Protein AF-A0A9N9J8P8-F1 (afdb_monomer_lite)

Radius of gyration: 15.25 Å; chains: 1; bounding box: 50×21×33 Å

Secondary structure (DSSP, 8-state):
-TTHHHHHHHHHHHHHHHHHHHHHHHTS--EEEE--GGGTT--EEEEETTTTEEE----GGGGT-TTSHHHHHHHHHHHHHHHTT-

Sequence (86 aa):
AGSAERETKKNRKFQTKCIQISKEILNEEPIIEYRPPFLNGLELDAFFQKYRIALEMQGAQHRLHSTSWYKDVKKLEDIVNRDRQK

Structure (mmCIF, N/CA/C/O backbone):
data_AF-A0A9N9J8P8-F1
#
_entry.id   AF-A0A9N9J8P8-F1
#
loop_
_atom_site.group_PDB
_atom_site.id
_atom_site.type_symbol
_atom_site.label_atom_id
_atom_site.label_alt_id
_atom_site.label_comp_id
_atom_site.label_asym_id
_atom_site.label_entity_id
_atom_site.label_seq_id
_atom_site.pdbx_PDB_ins_code
_atom_site.Cartn_x
_atom_site.Cartn_y
_atom_site.Cartn_z
_atom_site.occupancy
_atom_site.B_iso_or_equiv
_atom_site.auth_seq_id
_atom_site.auth_comp_id
_atom_site.auth_asym_id
_atom_site.auth_atom_id
_atom_site.pdbx_PDB_model_num
ATOM 1 N N . ALA A 1 1 ? 24.010 -7.348 -15.392 1.00 45.28 1 ALA A N 1
ATOM 2 C CA . ALA A 1 1 ? 23.282 -7.849 -14.206 1.00 45.28 1 ALA A CA 1
ATOM 3 C C . ALA A 1 1 ? 23.189 -6.839 -13.042 1.00 45.28 1 ALA A C 1
ATOM 5 O O . ALA A 1 1 ? 22.213 -6.897 -12.316 1.00 45.28 1 ALA A O 1
ATOM 6 N N . GLY A 1 2 ? 24.121 -5.887 -12.854 1.00 45.19 2 GLY A N 1
ATOM 7 C CA . GLY A 1 2 ? 24.185 -5.071 -11.619 1.00 45.19 2 GLY A CA 1
ATOM 8 C C . GLY A 1 2 ? 23.324 -3.793 -11.498 1.00 45.19 2 GLY A C 1
ATOM 9 O O . GLY A 1 2 ? 23.325 -3.191 -10.426 1.00 45.19 2 GLY A O 1
ATOM 10 N N . SER A 1 3 ? 22.621 -3.334 -12.542 1.00 49.94 3 SER A N 1
ATOM 11 C CA . SER A 1 3 ? 21.792 -2.108 -12.493 1.00 49.94 3 SER A CA 1
ATOM 12 C C . SER A 1 3 ? 20.344 -2.380 -12.068 1.00 49.94 3 SER A C 1
ATOM 14 O O . SER A 1 3 ? 19.856 -1.737 -11.140 1.00 49.94 3 SER A O 1
ATOM 16 N N . ALA A 1 4 ? 19.700 -3.388 -12.664 1.00 48.59 4 ALA A N 1
ATOM 17 C CA . ALA A 1 4 ? 18.306 -3.750 -12.386 1.00 48.59 4 ALA A CA 1
ATOM 18 C C . ALA A 1 4 ? 18.079 -4.185 -10.925 1.00 48.59 4 ALA A C 1
ATOM 20 O O . ALA A 1 4 ? 17.106 -3.785 -10.295 1.00 48.59 4 ALA A O 1
ATOM 21 N N . GLU A 1 5 ? 19.018 -4.930 -10.337 1.00 49.22 5 GLU A N 1
ATOM 22 C CA . GLU A 1 5 ? 18.927 -5.395 -8.944 1.00 49.22 5 GLU A CA 1
ATOM 23 C C . GLU A 1 5 ? 19.049 -4.251 -7.915 1.00 49.22 5 GLU A C 1
ATOM 25 O O . GLU A 1 5 ? 18.484 -4.288 -6.820 1.00 49.22 5 GLU A O 1
ATOM 30 N N . ARG A 1 6 ? 19.771 -3.179 -8.267 1.00 49.88 6 ARG A N 1
ATOM 31 C CA . ARG A 1 6 ? 19.869 -1.980 -7.421 1.00 49.88 6 ARG A CA 1
ATOM 32 C C . ARG A 1 6 ? 18.606 -1.131 -7.503 1.00 49.88 6 ARG A C 1
ATOM 34 O O . ARG A 1 6 ? 18.248 -0.508 -6.504 1.00 49.88 6 ARG A O 1
ATOM 41 N N . GLU A 1 7 ? 17.945 -1.097 -8.656 1.00 53.62 7 GLU A N 1
ATOM 42 C CA . GLU A 1 7 ? 16.674 -0.392 -8.849 1.00 53.62 7 GLU A CA 1
ATOM 43 C C . GLU A 1 7 ? 15.521 -1.094 -8.131 1.00 53.62 7 GLU A C 1
ATOM 45 O O . GLU A 1 7 ? 14.805 -0.438 -7.379 1.00 53.62 7 GLU A O 1
ATOM 50 N N . THR A 1 8 ? 15.403 -2.421 -8.230 1.00 55.84 8 THR A N 1
ATOM 51 C CA . THR A 1 8 ? 14.378 -3.187 -7.494 1.00 55.84 8 THR A CA 1
ATOM 52 C C . THR A 1 8 ? 14.524 -3.025 -5.979 1.00 55.84 8 THR A C 1
ATOM 54 O O . THR A 1 8 ? 13.549 -2.763 -5.272 1.00 55.84 8 THR A O 1
ATOM 57 N N . LYS A 1 9 ? 15.760 -3.063 -5.462 1.00 58.81 9 LYS A N 1
ATOM 58 C CA . LYS A 1 9 ? 16.047 -2.835 -4.036 1.00 58.81 9 LYS A CA 1
ATOM 59 C C . LYS A 1 9 ? 15.756 -1.397 -3.584 1.00 58.81 9 LYS A C 1
ATOM 61 O O . LYS A 1 9 ? 15.350 -1.190 -2.439 1.00 58.81 9 LYS A O 1
ATOM 66 N N . LYS A 1 10 ? 15.970 -0.397 -4.449 1.00 58.19 10 LYS A N 1
ATOM 67 C CA . LYS A 1 10 ? 15.616 1.010 -4.177 1.00 58.19 10 LYS A CA 1
ATOM 68 C C . LYS A 1 10 ? 14.101 1.223 -4.195 1.00 58.19 10 LYS A C 1
ATOM 70 O O . LYS A 1 10 ? 13.593 1.883 -3.291 1.00 58.19 10 LYS A O 1
ATOM 75 N N . ASN A 1 11 ? 13.396 0.612 -5.145 1.00 66.94 11 ASN A N 1
ATOM 76 C CA . ASN A 1 11 ? 11.942 0.698 -5.259 1.00 66.94 11 ASN A CA 1
ATOM 77 C C . ASN A 1 11 ? 11.256 0.087 -4.034 1.00 66.94 11 ASN A C 1
ATOM 79 O O . ASN A 1 11 ? 10.393 0.733 -3.453 1.00 66.94 11 ASN A O 1
ATOM 83 N N . ARG A 1 12 ? 11.740 -1.057 -3.531 1.00 74.31 12 ARG A N 1
ATOM 84 C CA . ARG A 1 12 ? 11.220 -1.671 -2.296 1.00 74.31 12 ARG A CA 1
ATOM 85 C C . ARG A 1 12 ? 11.387 -0.779 -1.059 1.00 74.31 12 ARG A C 1
ATOM 87 O O . ARG A 1 12 ? 10.479 -0.669 -0.247 1.00 74.31 12 ARG A O 1
ATOM 94 N N . LYS A 1 13 ? 12.528 -0.088 -0.915 1.00 80.19 13 LYS A N 1
ATOM 95 C CA . LYS A 1 13 ? 12.735 0.865 0.197 1.00 80.19 13 LYS A CA 1
ATOM 96 C C . LYS A 1 13 ? 11.787 2.062 0.126 1.00 80.19 13 LYS A C 1
ATOM 98 O O . LYS A 1 13 ? 11.376 2.568 1.165 1.00 80.19 13 LYS A O 1
ATOM 103 N N . PHE A 1 14 ? 11.501 2.545 -1.080 1.00 83.25 14 PHE A N 1
ATOM 104 C CA . PHE A 1 14 ? 10.542 3.625 -1.287 1.00 83.25 14 PHE A CA 1
ATOM 105 C C . PHE A 1 14 ? 9.117 3.138 -0.998 1.00 83.25 14 PHE A C 1
ATOM 107 O O . PHE A 1 14 ? 8.384 3.815 -0.281 1.00 83.25 14 PHE A O 1
ATOM 114 N N . GLN A 1 15 ? 8.797 1.916 -1.434 1.00 83.50 15 GLN A N 1
ATOM 115 C CA . GLN A 1 15 ? 7.521 1.254 -1.193 1.00 83.50 15 GLN A CA 1
ATOM 116 C C . GLN A 1 15 ? 7.163 1.192 0.289 1.00 83.50 15 GLN A C 1
ATOM 118 O O . GLN A 1 15 ? 6.147 1.729 0.728 1.00 83.50 15 GLN A O 1
ATOM 123 N N . THR A 1 16 ? 8.076 0.647 1.094 1.00 88.56 16 THR A N 1
ATOM 124 C CA . THR A 1 16 ? 7.889 0.544 2.543 1.00 88.56 16 THR A CA 1
ATOM 125 C C . THR A 1 16 ? 7.673 1.906 3.208 1.00 88.56 16 THR A C 1
ATOM 127 O O . THR A 1 16 ? 6.832 2.023 4.096 1.00 88.56 16 THR A O 1
ATOM 130 N N . LYS A 1 17 ? 8.385 2.956 2.772 1.00 91.38 17 LYS A N 1
ATOM 131 C CA . LYS A 1 17 ? 8.227 4.306 3.339 1.00 91.38 17 LYS A CA 1
ATOM 132 C C . LYS A 1 17 ? 6.853 4.903 3.046 1.00 91.38 17 LYS A C 1
ATOM 134 O O . LYS A 1 17 ? 6.244 5.477 3.940 1.00 91.38 17 LYS A O 1
ATOM 139 N N . CYS A 1 18 ? 6.360 4.772 1.820 1.00 89.88 18 CYS A N 1
ATOM 140 C CA . CYS A 1 18 ? 5.041 5.287 1.453 1.00 89.88 18 CYS A CA 1
ATOM 141 C C . CYS A 1 18 ? 3.907 4.531 2.153 1.00 89.88 18 CYS A C 1
ATOM 143 O O . CYS A 1 18 ? 2.955 5.169 2.601 1.00 89.88 18 CYS A O 1
ATOM 145 N N . ILE A 1 19 ? 4.027 3.209 2.318 1.00 90.81 19 ILE A N 1
ATOM 146 C CA . ILE A 1 19 ? 3.086 2.412 3.121 1.00 90.81 19 ILE A CA 1
ATOM 147 C C . ILE A 1 19 ? 3.078 2.915 4.571 1.00 90.81 19 ILE A C 1
ATOM 149 O O . ILE A 1 19 ? 2.008 3.147 5.129 1.00 90.81 19 ILE A O 1
ATOM 153 N N . GLN A 1 20 ? 4.254 3.155 5.162 1.00 93.62 20 GLN A N 1
ATOM 154 C CA . GLN A 1 20 ? 4.371 3.656 6.533 1.00 93.62 20 GLN A CA 1
ATOM 155 C C . GLN A 1 20 ? 3.735 5.045 6.710 1.00 93.62 20 GLN A C 1
ATOM 157 O O . GLN A 1 20 ? 2.951 5.241 7.634 1.00 93.62 20 GLN A O 1
ATOM 162 N N . ILE A 1 21 ? 4.003 5.984 5.799 1.00 94.19 21 ILE A N 1
ATOM 163 C CA . ILE A 1 21 ? 3.388 7.321 5.826 1.00 94.19 21 ILE A CA 1
ATOM 164 C C . ILE A 1 21 ? 1.864 7.219 5.680 1.00 94.19 21 ILE A C 1
ATOM 166 O O . ILE A 1 21 ? 1.123 7.874 6.405 1.00 94.19 21 ILE A O 1
ATOM 170 N N . SER A 1 22 ? 1.382 6.376 4.764 1.00 93.50 22 SER A N 1
ATOM 171 C CA . SER A 1 22 ? -0.057 6.199 4.529 1.00 93.50 22 SER A CA 1
ATOM 172 C C . SER A 1 22 ? -0.760 5.609 5.752 1.00 93.50 22 SER A C 1
ATOM 174 O O . SER A 1 22 ? -1.840 6.064 6.117 1.00 93.50 22 SER A O 1
ATOM 176 N N . LYS A 1 23 ? -0.111 4.655 6.428 1.00 95.00 23 LYS A N 1
ATOM 177 C CA . LYS A 1 23 ? -0.553 4.103 7.712 1.00 95.00 23 LYS A CA 1
ATOM 178 C C . LYS A 1 23 ? -0.666 5.175 8.796 1.00 95.00 23 LYS A C 1
ATOM 180 O O . LYS A 1 23 ? -1.658 5.188 9.515 1.00 95.00 23 LYS A O 1
ATOM 185 N N . GLU A 1 24 ? 0.307 6.078 8.904 1.00 96.38 24 GLU A N 1
ATOM 186 C CA . GLU A 1 24 ? 0.271 7.183 9.874 1.00 96.38 24 GLU A CA 1
ATOM 187 C C . GLU A 1 24 ? -0.838 8.202 9.552 1.00 96.38 24 GLU A C 1
ATOM 189 O O . GLU A 1 24 ? -1.545 8.639 10.456 1.00 96.38 24 GLU A O 1
ATOM 194 N N . ILE A 1 25 ? -1.044 8.538 8.272 1.00 95.75 25 ILE A N 1
ATOM 195 C CA . ILE A 1 25 ? -2.084 9.488 7.831 1.00 95.75 25 ILE A CA 1
ATOM 196 C C . ILE A 1 25 ? -3.493 8.919 8.029 1.00 95.75 25 ILE A C 1
ATOM 198 O O . ILE A 1 25 ? -4.392 9.626 8.483 1.00 95.75 25 ILE A O 1
ATOM 202 N N . LEU A 1 26 ? -3.701 7.654 7.662 1.00 94.50 26 LEU A N 1
ATOM 203 C CA . LEU A 1 26 ? -5.006 6.996 7.741 1.00 94.50 26 LEU A CA 1
ATOM 204 C C . LEU A 1 26 ? -5.275 6.392 9.126 1.00 94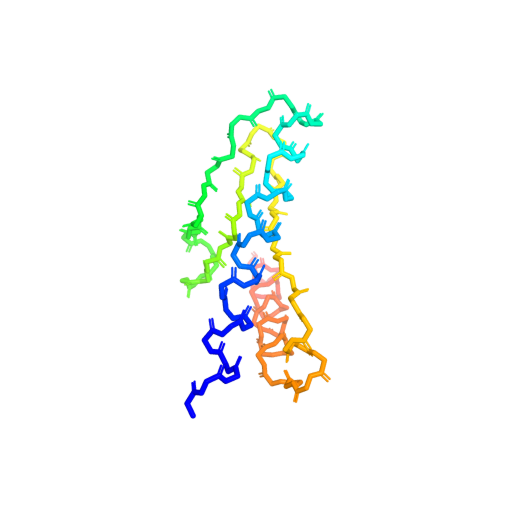.50 26 LEU A C 1
ATOM 206 O O . LEU A 1 26 ? -6.415 6.040 9.425 1.00 94.50 26 LEU A O 1
ATOM 210 N N . ASN A 1 27 ? -4.249 6.306 9.980 1.00 95.00 27 ASN A N 1
ATOM 211 C CA . ASN A 1 27 ? -4.295 5.672 11.297 1.00 95.00 27 ASN A CA 1
ATOM 212 C C . ASN A 1 27 ? -4.926 4.265 11.238 1.00 95.00 27 ASN A C 1
ATOM 214 O O . ASN A 1 27 ? -5.820 3.916 12.013 1.00 95.00 27 ASN A O 1
ATOM 218 N N . GLU A 1 28 ? -4.494 3.482 10.250 1.00 93.19 28 GLU A N 1
ATOM 219 C CA . GLU A 1 28 ? -5.001 2.148 9.934 1.00 93.19 28 GLU A CA 1
ATOM 220 C C . GLU A 1 28 ? -3.848 1.255 9.456 1.00 93.19 28 GLU A C 1
ATOM 222 O O . GLU A 1 28 ? -2.964 1.707 8.727 1.00 93.19 28 GLU A O 1
ATOM 227 N N . GLU A 1 29 ? -3.866 -0.022 9.846 1.00 94.88 29 GLU A N 1
ATOM 228 C CA . GLU A 1 29 ? -2.951 -1.028 9.299 1.00 94.88 29 GLU A CA 1
ATOM 229 C C . GLU A 1 29 ? -3.385 -1.430 7.879 1.00 94.88 29 GLU A C 1
ATOM 231 O O . GLU A 1 29 ? -4.492 -1.950 7.712 1.00 94.88 29 GLU A O 1
ATOM 236 N N . PRO A 1 30 ? -2.538 -1.238 6.852 1.00 94.00 30 PRO A N 1
ATOM 237 C CA . PRO A 1 30 ? -2.852 -1.700 5.511 1.00 94.00 30 PRO A CA 1
ATOM 238 C C . PRO A 1 30 ? -2.667 -3.211 5.368 1.00 94.00 30 PRO A C 1
ATOM 240 O O . PRO A 1 30 ? -1.765 -3.812 5.954 1.00 94.00 30 PRO A O 1
ATOM 243 N N . ILE A 1 31 ? -3.449 -3.808 4.475 1.00 92.44 31 ILE A N 1
ATOM 244 C CA . ILE A 1 31 ? -3.187 -5.135 3.918 1.00 92.44 31 ILE A CA 1
ATOM 245 C C . ILE A 1 31 ? -2.150 -4.967 2.806 1.00 92.44 31 ILE A C 1
ATOM 247 O O . ILE A 1 31 ? -2.440 -4.338 1.792 1.00 92.44 31 ILE A O 1
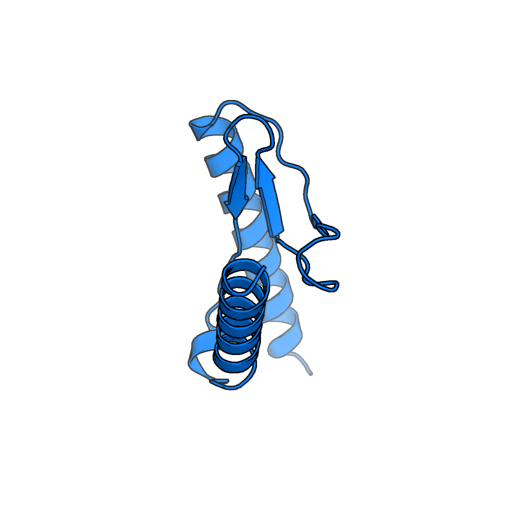ATOM 251 N N . ILE A 1 32 ? -0.945 -5.490 3.009 1.00 90.25 32 ILE A N 1
ATOM 252 C CA . ILE A 1 32 ? 0.167 -5.416 2.047 1.00 90.25 32 ILE A CA 1
ATOM 253 C C . ILE A 1 32 ? 0.010 -6.520 0.989 1.00 90.25 32 ILE A C 1
ATOM 255 O O . ILE A 1 32 ? -0.470 -7.602 1.327 1.00 90.25 32 ILE A O 1
ATOM 259 N N . GLU A 1 33 ? 0.415 -6.256 -0.261 1.00 85.81 33 GLU A N 1
ATOM 260 C CA . GLU A 1 33 ? 0.334 -7.215 -1.388 1.00 85.81 33 GLU A CA 1
ATOM 261 C C . GLU A 1 33 ? -1.092 -7.784 -1.552 1.00 85.81 33 GLU A C 1
ATOM 263 O O . GLU A 1 33 ? -1.334 -8.987 -1.695 1.00 85.81 33 GLU A O 1
ATOM 268 N N . TYR A 1 34 ? -2.084 -6.895 -1.472 1.00 86.75 34 TYR A N 1
ATOM 269 C CA . TYR A 1 34 ? -3.487 -7.280 -1.489 1.00 86.75 34 TYR A CA 1
ATOM 270 C C . TYR A 1 34 ? -3.924 -7.682 -2.900 1.00 86.75 34 TYR A C 1
ATOM 272 O O . TYR A 1 34 ? -3.842 -6.895 -3.840 1.00 86.75 34 TYR A O 1
ATOM 280 N N . ARG A 1 35 ? -4.458 -8.900 -3.038 1.00 86.31 35 ARG A N 1
ATOM 281 C CA . ARG A 1 35 ? -5.021 -9.428 -4.291 1.00 86.31 35 ARG A CA 1
ATOM 282 C C . ARG A 1 35 ? -6.543 -9.531 -4.203 1.00 86.31 35 ARG A C 1
ATOM 284 O O . ARG A 1 35 ? -7.066 -10.583 -3.820 1.00 86.31 35 ARG A O 1
ATOM 291 N N . PRO A 1 36 ? -7.286 -8.463 -4.523 1.00 82.38 36 PRO A N 1
ATOM 292 C CA . PRO A 1 36 ? -8.736 -8.505 -4.462 1.00 82.38 36 PRO A CA 1
ATOM 293 C C . PRO A 1 36 ? -9.329 -9.463 -5.510 1.00 82.38 36 PRO A C 1
ATOM 295 O O . PRO A 1 36 ? -8.948 -9.414 -6.684 1.00 82.38 36 PRO A O 1
ATOM 298 N N . PRO A 1 37 ? -10.340 -10.273 -5.140 1.00 83.62 37 PRO A N 1
ATOM 299 C CA . PRO A 1 37 ? -10.965 -11.239 -6.049 1.00 83.62 37 PRO A CA 1
ATOM 300 C C . PRO A 1 37 ? -11.671 -10.583 -7.247 1.00 83.62 37 PRO A C 1
ATOM 302 O O . PRO A 1 37 ? -11.871 -11.232 -8.269 1.00 83.62 37 PRO A O 1
ATOM 305 N N . PHE A 1 38 ? -12.021 -9.295 -7.153 1.00 80.12 38 PHE A N 1
ATOM 306 C CA . PHE A 1 38 ? -12.653 -8.541 -8.237 1.00 80.12 38 PHE A CA 1
ATOM 307 C C . PHE A 1 38 ? -11.659 -7.966 -9.264 1.00 80.12 38 PHE A C 1
ATOM 309 O O . PHE A 1 38 ? -12.090 -7.556 -10.338 1.00 80.12 38 PHE A O 1
ATOM 316 N N . LEU A 1 39 ? -10.347 -7.955 -8.983 1.00 78.81 39 LEU A N 1
ATOM 317 C CA . LEU A 1 39 ? -9.328 -7.434 -9.909 1.00 78.81 39 LEU A CA 1
ATOM 318 C C . LEU A 1 39 ? -8.614 -8.524 -10.729 1.00 78.81 39 LEU A C 1
ATOM 320 O O . LEU A 1 39 ? -7.482 -8.320 -11.153 1.00 78.81 39 LEU A O 1
ATOM 324 N N . ASN A 1 40 ? -9.246 -9.677 -10.985 1.00 79.62 40 ASN A N 1
ATOM 325 C CA . ASN A 1 40 ? -8.716 -10.735 -11.868 1.00 79.62 40 ASN A CA 1
ATOM 326 C C . ASN A 1 40 ? -7.231 -11.100 -11.616 1.00 79.62 40 ASN A C 1
ATOM 328 O O . ASN A 1 40 ? -6.479 -11.360 -12.557 1.00 79.62 40 ASN A O 1
ATOM 332 N N . GLY A 1 41 ? -6.802 -11.107 -10.349 1.00 75.25 41 GLY A N 1
ATOM 333 C CA . GLY A 1 41 ? -5.433 -11.458 -9.956 1.00 75.25 41 GLY A CA 1
ATOM 334 C C . GLY A 1 41 ? -4.413 -10.316 -9.993 1.00 75.25 41 GLY A C 1
ATOM 335 O O . GLY A 1 41 ? -3.229 -10.593 -9.821 1.00 75.25 41 GLY A O 1
ATOM 336 N N . LEU A 1 42 ? -4.837 -9.063 -10.193 1.00 80.12 42 LEU A N 1
ATOM 337 C CA . LEU A 1 42 ? -3.976 -7.905 -9.941 1.00 80.12 42 LEU A CA 1
ATOM 338 C C . LEU A 1 42 ? -3.639 -7.815 -8.446 1.00 80.12 42 LEU A C 1
ATOM 340 O O . LEU A 1 42 ? -4.488 -8.061 -7.585 1.00 80.12 42 LEU A O 1
ATOM 344 N N . GLU A 1 43 ? -2.390 -7.465 -8.167 1.00 83.38 43 GLU A N 1
ATOM 345 C CA . GLU A 1 43 ? -1.855 -7.245 -6.827 1.00 83.38 43 GLU A CA 1
ATOM 346 C C . GLU A 1 43 ? -1.700 -5.746 -6.604 1.00 83.38 43 GLU A C 1
ATOM 348 O O . GLU A 1 43 ? -1.245 -5.042 -7.500 1.00 83.38 43 GLU A O 1
ATOM 353 N N . LEU A 1 44 ? -2.130 -5.283 -5.435 1.00 86.56 44 LEU A N 1
ATOM 354 C CA . LEU A 1 44 ? -1.975 -3.912 -4.977 1.00 86.56 44 LEU A CA 1
ATOM 355 C C . LEU A 1 44 ? -0.905 -3.867 -3.892 1.00 86.56 44 LEU A C 1
ATOM 357 O O . LEU A 1 44 ? -0.897 -4.723 -3.003 1.00 86.56 44 LEU A O 1
ATOM 361 N N . ASP A 1 45 ? -0.071 -2.833 -3.898 1.00 88.06 45 ASP A N 1
ATOM 362 C CA . ASP A 1 45 ? 0.986 -2.689 -2.891 1.00 88.06 45 ASP A CA 1
ATOM 363 C C . ASP A 1 45 ? 0.448 -2.610 -1.455 1.00 88.06 45 ASP A C 1
ATOM 365 O O . ASP A 1 45 ? 1.008 -3.221 -0.539 1.00 88.06 45 ASP A O 1
ATOM 369 N N . ALA A 1 46 ? -0.640 -1.865 -1.242 1.00 91.69 46 ALA A N 1
ATOM 370 C CA . ALA A 1 46 ? -1.326 -1.803 0.043 1.00 91.69 46 ALA A CA 1
ATOM 371 C C . ALA A 1 46 ? -2.819 -1.474 -0.099 1.00 91.69 46 ALA A C 1
ATOM 373 O O . ALA A 1 46 ? -3.236 -0.750 -1.002 1.00 91.69 46 ALA A O 1
ATOM 374 N N . PHE A 1 47 ? -3.636 -1.962 0.834 1.00 93.19 47 PHE A N 1
ATOM 375 C CA . PHE A 1 47 ? -5.069 -1.685 0.884 1.00 93.19 47 PHE A CA 1
ATOM 376 C C . PHE A 1 47 ? -5.543 -1.353 2.300 1.00 93.19 47 PHE A C 1
ATOM 378 O O . PHE A 1 47 ? -5.315 -2.108 3.240 1.00 93.19 47 PHE A O 1
ATOM 385 N N . PHE A 1 48 ? -6.240 -0.230 2.433 1.00 93.62 48 PHE A N 1
ATOM 386 C CA . PHE A 1 48 ? -6.827 0.276 3.669 1.00 93.62 48 PHE A CA 1
ATOM 387 C C . PHE A 1 48 ? -8.323 -0.029 3.657 1.00 93.62 48 PHE A C 1
ATOM 389 O O . PHE A 1 48 ? -9.099 0.598 2.928 1.00 93.62 48 PHE A O 1
ATOM 396 N N . GLN A 1 49 ? -8.728 -1.039 4.420 1.00 91.19 49 GLN A N 1
ATOM 397 C CA . GLN A 1 49 ? -10.061 -1.629 4.348 1.00 91.19 49 GLN A CA 1
ATOM 398 C C . GLN A 1 49 ? -11.150 -0.687 4.870 1.00 91.19 49 GLN A C 1
ATOM 400 O O . GLN A 1 49 ? -12.233 -0.622 4.281 1.00 91.19 49 GLN A O 1
ATOM 405 N N . LYS A 1 50 ? -10.876 0.054 5.948 1.00 93.12 50 LYS A N 1
ATOM 406 C CA . LYS A 1 50 ? -11.829 0.970 6.587 1.00 93.12 50 LYS A CA 1
ATOM 407 C C . LYS A 1 50 ? -12.225 2.098 5.643 1.00 93.12 50 LYS A C 1
ATOM 409 O O . LYS A 1 50 ? -13.408 2.408 5.527 1.00 93.12 50 LYS A O 1
ATOM 414 N N . TYR A 1 51 ? -11.247 2.680 4.951 1.00 91.88 51 TYR A N 1
ATOM 415 C CA . TYR A 1 51 ? -11.475 3.768 3.996 1.00 91.88 51 TYR A CA 1
ATOM 416 C C . TYR A 1 51 ? -11.710 3.282 2.562 1.00 91.88 51 TYR A C 1
ATOM 418 O O . TYR A 1 51 ? -12.098 4.078 1.710 1.00 91.88 51 TYR A O 1
ATOM 426 N N . ARG A 1 52 ? -11.508 1.984 2.295 1.00 91.06 52 ARG A N 1
ATOM 427 C CA . ARG A 1 52 ? -11.537 1.375 0.954 1.00 91.06 52 ARG A CA 1
ATOM 428 C C . ARG A 1 52 ? -10.580 2.069 -0.022 1.00 91.06 52 ARG A C 1
ATOM 430 O O . ARG A 1 52 ? -10.921 2.294 -1.181 1.00 91.06 52 ARG A O 1
ATOM 437 N N . ILE A 1 53 ? -9.385 2.407 0.459 1.00 91.88 53 ILE A N 1
ATOM 438 C CA . ILE A 1 53 ? -8.334 3.068 -0.325 1.00 91.88 53 ILE A CA 1
ATOM 439 C C . ILE A 1 53 ? -7.279 2.031 -0.709 1.00 91.88 53 ILE A C 1
ATOM 441 O O . ILE A 1 53 ? -6.771 1.313 0.148 1.00 91.88 53 ILE A O 1
ATOM 445 N N . ALA A 1 54 ? -6.932 1.974 -1.993 1.00 90.38 54 ALA A N 1
ATOM 446 C CA . ALA A 1 54 ? -5.808 1.196 -2.502 1.00 90.38 54 ALA A CA 1
ATOM 447 C C . ALA A 1 54 ? -4.602 2.108 -2.764 1.00 90.38 54 ALA A C 1
ATOM 449 O O . ALA A 1 54 ? -4.764 3.227 -3.252 1.00 90.38 54 ALA A O 1
ATOM 450 N N . LEU A 1 55 ? -3.405 1.615 -2.462 1.00 88.69 55 LEU A N 1
ATOM 451 C CA . LEU A 1 55 ? -2.127 2.242 -2.768 1.00 88.69 55 LEU A CA 1
ATOM 452 C C . LEU A 1 55 ? -1.372 1.346 -3.754 1.00 88.69 55 LEU A C 1
ATOM 454 O O . LEU A 1 55 ? -1.225 0.154 -3.501 1.00 88.69 55 LEU A O 1
ATOM 458 N N . GLU A 1 56 ? -0.882 1.948 -4.835 1.00 86.75 56 GLU A N 1
ATOM 459 C CA . GLU A 1 56 ? -0.059 1.309 -5.865 1.00 86.75 56 GLU A CA 1
ATOM 460 C C . GLU A 1 56 ? 1.095 2.252 -6.222 1.00 86.75 56 GLU A C 1
ATOM 462 O O . GLU A 1 56 ? 0.888 3.443 -6.476 1.00 86.75 56 GLU A O 1
ATOM 467 N N . MET A 1 57 ? 2.325 1.751 -6.211 1.00 80.69 57 MET A N 1
ATOM 468 C CA . MET A 1 57 ? 3.535 2.552 -6.293 1.00 80.69 57 MET A CA 1
ATOM 469 C C . MET A 1 57 ? 4.226 2.412 -7.629 1.00 80.69 57 MET A C 1
ATOM 471 O O . MET A 1 57 ? 4.955 1.470 -7.932 1.00 80.69 57 MET A O 1
ATOM 475 N N . GLN A 1 58 ? 4.083 3.471 -8.410 1.00 74.62 58 GLN A N 1
ATOM 476 C CA . GLN A 1 58 ? 4.661 3.544 -9.732 1.00 74.62 58 GLN A CA 1
ATOM 477 C C . GLN A 1 58 ? 6.093 4.104 -9.678 1.00 74.62 58 GLN A C 1
ATOM 479 O O . GLN A 1 58 ? 6.319 5.290 -9.444 1.00 74.62 58 GLN A O 1
ATOM 484 N N . GLY A 1 59 ? 7.088 3.237 -9.886 1.00 68.19 59 GLY A N 1
ATOM 485 C CA . GLY A 1 59 ? 8.501 3.625 -9.973 1.00 68.19 59 GLY A CA 1
ATOM 486 C C . GLY A 1 59 ? 8.917 4.198 -11.339 1.00 68.19 59 GLY A C 1
ATOM 487 O O . GLY A 1 59 ? 8.176 4.149 -12.321 1.00 68.19 59 GLY A O 1
ATOM 488 N N . ALA A 1 60 ? 10.167 4.673 -11.443 1.00 57.28 60 ALA A N 1
ATOM 489 C CA . ALA A 1 60 ? 10.738 5.253 -12.672 1.00 57.28 60 ALA A CA 1
ATOM 490 C C . ALA A 1 60 ? 10.772 4.292 -13.881 1.00 57.28 60 ALA A C 1
ATOM 492 O O . ALA A 1 60 ? 10.822 4.739 -15.027 1.00 57.28 60 ALA A O 1
ATOM 493 N N . GLN A 1 61 ? 10.684 2.980 -13.648 1.00 53.72 61 GLN A N 1
ATOM 494 C CA . GLN A 1 61 ? 10.631 1.969 -14.705 1.00 53.72 61 GLN A CA 1
ATOM 495 C C . GLN A 1 61 ? 9.336 2.055 -15.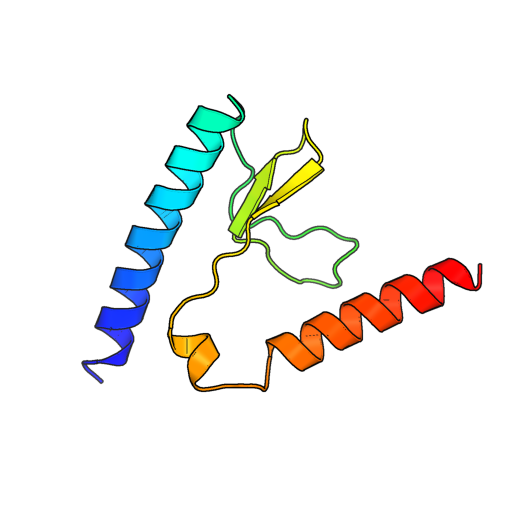540 1.00 53.72 61 GLN A C 1
ATOM 497 O O . GLN A 1 61 ? 9.341 1.716 -16.722 1.00 53.72 61 GLN A O 1
ATOM 502 N N . HIS A 1 62 ? 8.255 2.620 -14.988 1.00 48.59 62 HIS A N 1
ATOM 503 C CA . HIS A 1 62 ? 7.032 2.906 -15.746 1.00 48.59 62 HIS A CA 1
ATOM 504 C C . HIS A 1 62 ? 7.163 4.094 -16.706 1.00 48.59 62 HIS A C 1
ATOM 506 O O . HIS A 1 62 ? 6.328 4.249 -17.595 1.00 48.59 62 HIS A O 1
ATOM 512 N N . ARG A 1 63 ? 8.227 4.903 -16.591 1.00 46.47 63 ARG A N 1
ATOM 513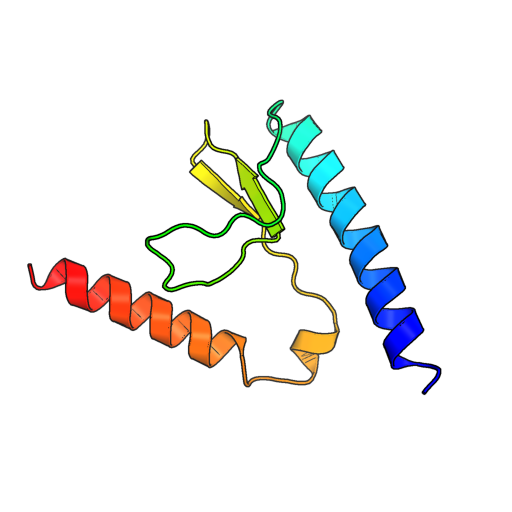 C CA . ARG A 1 63 ? 8.531 5.949 -17.575 1.00 46.47 63 ARG A CA 1
ATOM 514 C C . ARG A 1 63 ? 9.129 5.372 -18.866 1.00 46.47 63 ARG A C 1
ATOM 516 O O . ARG A 1 63 ? 9.122 6.063 -19.878 1.00 46.47 63 ARG A O 1
ATOM 523 N N . LEU A 1 64 ? 9.619 4.123 -18.842 1.00 44.47 64 LEU A N 1
ATOM 524 C CA . LEU A 1 64 ? 10.264 3.459 -19.986 1.00 44.47 64 LEU A CA 1
ATOM 525 C C . LEU A 1 64 ? 9.498 2.263 -20.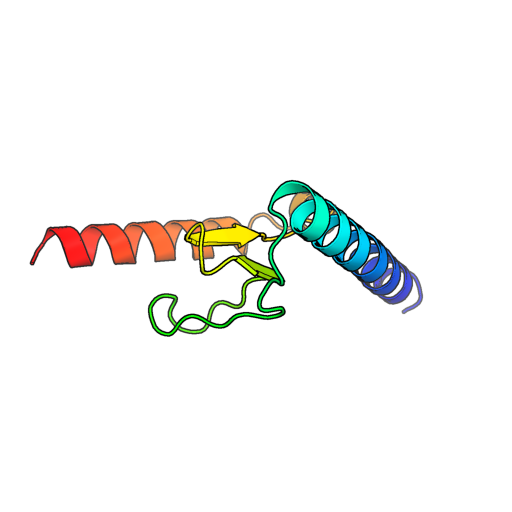577 1.00 44.47 64 LEU A C 1
ATOM 527 O O . LEU A 1 64 ? 9.872 1.806 -21.651 1.00 44.47 64 LEU A O 1
ATOM 531 N N . HIS A 1 65 ? 8.395 1.801 -19.979 1.00 43.62 65 HIS A N 1
ATOM 532 C CA . HIS A 1 65 ? 7.546 0.778 -20.604 1.00 43.62 65 HIS A CA 1
ATOM 533 C C . HIS A 1 65 ? 6.057 1.108 -20.474 1.00 43.62 65 HIS A C 1
ATOM 535 O O . HIS A 1 65 ? 5.368 0.726 -19.531 1.00 43.62 65 HIS A O 1
ATOM 541 N N . SER A 1 66 ? 5.551 1.784 -21.502 1.00 45.81 66 SER A N 1
ATOM 542 C CA . SER A 1 66 ? 4.146 2.098 -21.774 1.00 45.81 66 SER A CA 1
ATOM 543 C C . SER A 1 66 ? 3.258 0.873 -22.074 1.00 45.81 66 SER A C 1
ATOM 545 O O . SER A 1 66 ? 2.261 0.999 -22.779 1.00 45.81 66 SER A O 1
ATOM 547 N N . THR A 1 67 ? 3.575 -0.326 -21.572 1.00 48.94 67 THR A N 1
ATOM 548 C CA . THR A 1 67 ? 2.897 -1.560 -22.014 1.00 48.94 67 THR A CA 1
ATOM 549 C C . THR A 1 67 ? 2.110 -2.319 -20.946 1.00 48.94 67 THR A C 1
ATOM 551 O O . THR A 1 67 ? 1.244 -3.089 -21.353 1.00 48.94 67 THR A O 1
ATOM 554 N N . SER A 1 68 ? 2.325 -2.119 -19.635 1.00 55.00 68 SER A N 1
ATOM 555 C CA . SER A 1 68 ? 1.483 -2.767 -18.598 1.00 55.00 68 SER A CA 1
ATOM 556 C C . SER A 1 68 ? 0.316 -1.886 -18.161 1.00 55.00 68 SER A C 1
ATOM 558 O O . SER A 1 68 ? -0.828 -2.297 -18.292 1.00 55.00 68 SER A O 1
ATOM 560 N N . TRP A 1 69 ? 0.570 -0.625 -17.786 1.00 50.44 69 TRP A N 1
ATOM 561 C CA . TRP A 1 69 ? -0.476 0.277 -17.279 1.00 50.44 69 TRP A CA 1
ATOM 562 C C . TRP A 1 69 ? -1.629 0.464 -18.264 1.00 50.44 69 TRP A C 1
ATOM 564 O O . TRP A 1 69 ? -2.781 0.361 -17.878 1.00 50.44 69 TRP A O 1
ATOM 574 N N . TYR A 1 70 ? -1.346 0.666 -19.554 1.00 55.09 70 TYR A N 1
ATOM 575 C CA . TYR A 1 70 ? -2.415 0.817 -20.545 1.00 55.09 70 TYR A CA 1
ATOM 576 C C . TYR A 1 70 ? -3.252 -0.461 -20.691 1.00 55.09 70 TYR A C 1
ATOM 578 O O . TYR A 1 70 ? -4.446 -0.392 -20.954 1.00 55.09 70 TYR A O 1
ATOM 586 N N . LYS A 1 71 ? -2.642 -1.638 -20.500 1.00 61.25 71 LYS A N 1
ATOM 587 C CA . LYS A 1 71 ? -3.363 -2.916 -20.514 1.00 61.25 71 LYS A CA 1
ATOM 588 C C . LYS A 1 71 ? -4.192 -3.100 -19.248 1.00 61.25 71 LYS A C 1
ATOM 590 O O . LYS A 1 71 ? -5.304 -3.604 -19.345 1.00 61.25 71 LYS A O 1
ATOM 595 N N . ASP A 1 72 ? -3.682 -2.678 -18.098 1.00 68.75 72 ASP A N 1
ATOM 596 C CA . ASP A 1 72 ? -4.369 -2.821 -16.816 1.00 68.75 72 ASP A CA 1
ATOM 597 C C . ASP A 1 72 ? -5.480 -1.767 -16.646 1.00 68.75 72 ASP A C 1
ATOM 599 O O . ASP A 1 72 ? -6.571 -2.111 -16.206 1.00 68.75 72 ASP A O 1
ATOM 603 N N . VAL A 1 73 ? -5.292 -0.537 -17.141 1.00 68.06 73 VAL A N 1
ATOM 604 C CA . VAL A 1 73 ? -6.353 0.480 -17.285 1.00 68.06 73 VAL A CA 1
ATOM 605 C C . VAL A 1 73 ? -7.436 0.006 -18.239 1.00 68.06 73 VAL A C 1
ATOM 607 O O . VAL A 1 73 ? -8.610 0.076 -17.897 1.00 68.06 73 VAL A O 1
ATOM 610 N N . LYS A 1 74 ? -7.067 -0.541 -19.402 1.00 75.25 74 LYS A N 1
ATOM 611 C CA . LYS A 1 74 ? -8.053 -1.072 -20.346 1.00 75.25 74 LYS A CA 1
ATOM 612 C C . LYS A 1 74 ? -8.838 -2.242 -19.744 1.00 75.25 74 LYS A C 1
ATOM 614 O O . LYS A 1 74 ? -10.049 -2.298 -19.890 1.00 75.25 74 LYS A O 1
ATOM 619 N N . LYS A 1 75 ? -8.180 -3.128 -18.986 1.00 75.50 75 LYS A N 1
ATOM 620 C CA . LYS A 1 75 ? -8.866 -4.180 -18.215 1.00 75.50 75 LYS A CA 1
ATOM 621 C C . LYS A 1 75 ? -9.813 -3.605 -17.160 1.00 75.50 75 LYS A C 1
ATOM 623 O O . LYS A 1 75 ? -10.891 -4.157 -16.971 1.00 75.50 75 LYS A O 1
ATOM 628 N N . LEU A 1 76 ? -9.427 -2.532 -16.468 1.00 77.50 76 LEU A N 1
ATOM 629 C CA . LEU A 1 76 ? -10.297 -1.852 -15.506 1.00 77.50 76 LEU A CA 1
ATOM 630 C C . LEU A 1 76 ? -11.518 -1.234 -16.200 1.00 77.50 76 LEU A C 1
ATOM 632 O O . LEU A 1 76 ? -12.638 -1.425 -15.731 1.00 77.50 76 LEU A O 1
ATOM 636 N N . GLU A 1 77 ? -11.326 -0.563 -17.335 1.00 81.44 77 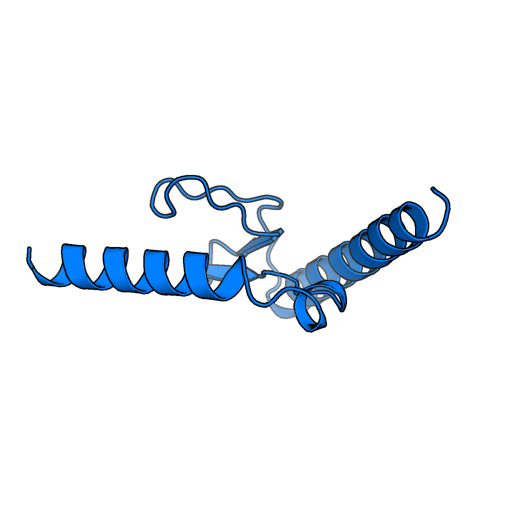GLU A N 1
ATOM 637 C CA . GLU A 1 77 ? -12.419 -0.036 -18.160 1.00 81.44 77 GLU A CA 1
ATOM 638 C C . GLU A 1 77 ? -13.352 -1.150 -18.649 1.00 81.44 77 GLU A C 1
ATOM 640 O O . GLU A 1 77 ? -14.573 -1.014 -18.563 1.00 81.44 77 GLU A O 1
ATOM 645 N N . ASP A 1 78 ? -12.798 -2.277 -19.098 1.00 81.00 78 ASP A N 1
ATOM 646 C CA . ASP A 1 78 ? -13.568 -3.437 -19.551 1.00 81.00 78 ASP A CA 1
ATOM 647 C C . ASP A 1 78 ? -14.410 -4.044 -18.410 1.00 81.00 78 ASP A C 1
ATOM 649 O O . ASP A 1 78 ? -15.574 -4.400 -18.619 1.00 81.00 78 ASP A O 1
ATOM 653 N N . ILE A 1 79 ? -13.869 -4.119 -17.185 1.00 82.12 79 ILE A N 1
ATOM 654 C CA . ILE A 1 79 ? -14.608 -4.578 -15.993 1.00 82.12 79 ILE A CA 1
ATOM 655 C C . ILE A 1 79 ? -15.760 -3.617 -15.668 1.00 82.12 79 ILE A C 1
ATOM 657 O O . ILE A 1 79 ? -16.892 -4.069 -15.486 1.00 82.12 79 ILE A O 1
ATOM 661 N N . VAL A 1 80 ? -15.495 -2.305 -15.641 1.00 79.31 80 VAL A N 1
ATOM 662 C CA . VAL A 1 80 ? -16.515 -1.277 -15.367 1.00 79.31 80 VAL A CA 1
ATOM 663 C C . VAL A 1 80 ? -17.635 -1.325 -16.406 1.00 79.31 80 VAL A C 1
ATOM 665 O O . VAL A 1 80 ? -18.811 -1.273 -16.048 1.00 79.31 80 VAL A O 1
ATOM 668 N N . ASN A 1 81 ? -17.297 -1.468 -17.689 1.00 83.38 81 ASN A N 1
ATOM 669 C CA . ASN A 1 81 ? -18.284 -1.540 -18.765 1.00 83.38 81 ASN A CA 1
ATOM 670 C C . ASN A 1 81 ? -19.153 -2.801 -18.687 1.00 83.38 81 ASN A C 1
ATOM 672 O O . ASN A 1 81 ? -20.360 -2.713 -18.908 1.00 83.38 81 ASN A O 1
ATOM 676 N N . ARG A 1 82 ? -18.576 -3.958 -18.337 1.00 82.56 82 ARG A N 1
ATOM 677 C CA . ARG A 1 82 ? -19.331 -5.208 -18.155 1.00 82.56 82 ARG A CA 1
ATOM 678 C C . ARG A 1 82 ? -20.343 -5.105 -17.017 1.00 82.56 82 ARG A C 1
ATOM 680 O O . ARG A 1 82 ? -21.486 -5.520 -17.181 1.00 82.56 82 ARG A O 1
ATOM 687 N N . ASP A 1 83 ? -19.931 -4.571 -15.871 1.00 78.94 83 ASP A N 1
ATOM 688 C CA . ASP A 1 83 ? -20.815 -4.440 -14.709 1.00 78.94 83 ASP A CA 1
ATOM 689 C C . ASP A 1 83 ? -21.932 -3.411 -14.948 1.00 78.94 83 ASP A C 1
ATOM 691 O O . ASP A 1 83 ? -23.011 -3.548 -14.386 1.00 78.94 83 ASP A O 1
ATOM 695 N N . ARG A 1 84 ? -21.717 -2.434 -15.840 1.00 81.06 84 ARG A N 1
ATOM 696 C CA . ARG A 1 84 ? -22.724 -1.440 -16.247 1.00 81.06 84 ARG A CA 1
ATOM 697 C C . ARG A 1 84 ? -23.779 -1.974 -17.230 1.00 81.06 84 ARG A C 1
ATOM 699 O O . ARG A 1 84 ? -24.774 -1.296 -17.459 1.00 81.06 84 ARG A O 1
ATOM 706 N N . GLN A 1 85 ? -23.543 -3.137 -17.844 1.00 73.44 85 GLN A N 1
ATOM 707 C CA . GLN A 1 85 ? -24.497 -3.816 -18.736 1.00 73.44 85 GLN A CA 1
ATOM 708 C C . GLN A 1 85 ? -25.367 -4.867 -18.023 1.00 73.44 85 GLN A C 1
ATOM 710 O O . GLN A 1 85 ? -26.225 -5.472 -18.666 1.00 73.44 85 GLN A O 1
ATOM 715 N N . LYS A 1 86 ? -25.146 -5.099 -16.725 1.00 56.03 86 LYS A N 1
ATOM 716 C CA . LYS A 1 86 ? -26.069 -5.844 -15.858 1.00 56.03 86 LYS A CA 1
ATOM 717 C C . LYS A 1 86 ? -27.111 -4.909 -15.260 1.00 56.03 86 LYS A C 1
ATOM 719 O O . LYS A 1 86 ? -28.235 -5.406 -15.041 1.00 56.03 86 LYS A O 1
#

Organism: NCBI:txid1348616

pLDDT: mean 76.1, std 16.58, range [43.62, 96.38]

Foldseek 3Di:
DPPVVVQVVVQVVVLVVVQVVVCVVVVARWDAQDQDPLLVRDTFRTAGPVVRDTHHDDDPVCVVDPDPVVVSVVSVVVSVVVVVVD